Protein AF-A0A1H7WEF2-F1 (afdb_monomer_lite)

Secondary structure (DSSP, 8-state):
--SHHHHHHHHHTS------------TTTTT-TTEEEEEEE--TTGGG---EEEEEEEEETTEEEEEEEEEEEEEEEE-TTSPEEEEEEEEEEEEEEE-

pLDDT: mean 80.14, std 15.44, range [44.56, 97.56]

Radius of gyration: 21.24 Å; chains: 1; bounding box: 75×24×43 Å

Structure (mmCIF, N/CA/C/O backbone):
data_AF-A0A1H7WEF2-F1
#
_entry.id   AF-A0A1H7WEF2-F1
#
loop_
_atom_site.group_PDB
_atom_site.id
_atom_site.type_symbol
_atom_site.label_atom_id
_atom_site.label_alt_id
_atom_site.label_comp_id
_atom_site.label_asym_id
_atom_site.label_entity_id
_atom_site.label_seq_id
_atom_site.pdbx_PDB_ins_code
_atom_site.Cartn_x
_atom_site.Cartn_y
_atom_site.Cartn_z
_atom_site.occupancy
_atom_site.B_iso_or_equiv
_atom_site.auth_seq_id
_atom_site.auth_comp_id
_atom_site.auth_asym_id
_atom_site.auth_atom_id
_atom_site.pdbx_PDB_model_num
ATOM 1 N N . MET A 1 1 ? 56.048 4.145 -7.290 1.00 52.41 1 MET A N 1
ATOM 2 C CA . MET A 1 1 ? 54.977 4.621 -6.378 1.00 52.41 1 MET A CA 1
ATOM 3 C C . MET A 1 1 ? 54.06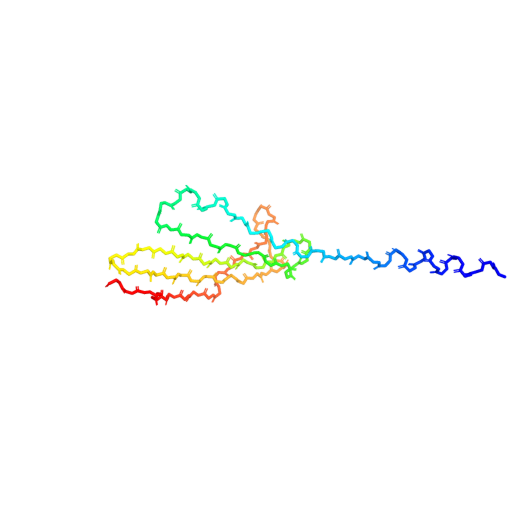8 5.681 -7.035 1.00 52.41 1 MET A C 1
ATOM 5 O O . MET A 1 1 ? 53.791 6.696 -6.416 1.00 52.41 1 MET A O 1
ATOM 9 N N . LYS A 1 2 ? 53.586 5.485 -8.277 1.00 56.62 2 LYS A N 1
ATOM 10 C CA . LYS A 1 2 ? 52.707 6.467 -8.963 1.00 56.62 2 LYS A CA 1
ATOM 11 C C . LYS A 1 2 ? 51.319 5.929 -9.347 1.00 56.62 2 LYS A C 1
ATOM 13 O O . LYS A 1 2 ? 50.411 6.722 -9.545 1.00 56.62 2 LYS A O 1
ATOM 18 N N . ASN A 1 3 ? 51.120 4.607 -9.345 1.00 58.00 3 ASN A N 1
ATOM 19 C CA . ASN A 1 3 ? 49.860 4.000 -9.805 1.00 58.00 3 ASN A CA 1
ATOM 20 C C . ASN A 1 3 ? 48.866 3.688 -8.671 1.00 58.00 3 ASN A C 1
ATOM 22 O O . ASN A 1 3 ? 47.700 3.435 -8.945 1.00 58.00 3 ASN A O 1
ATOM 26 N N . GLY A 1 4 ? 49.290 3.739 -7.401 1.00 61.31 4 GLY A N 1
ATOM 27 C CA . GLY A 1 4 ? 48.398 3.481 -6.260 1.00 61.31 4 GLY A CA 1
ATOM 28 C C . GLY A 1 4 ? 47.362 4.588 -6.037 1.00 61.31 4 GLY A C 1
ATOM 29 O O . GLY A 1 4 ? 46.236 4.311 -5.639 1.00 61.31 4 GLY A O 1
ATOM 30 N N . PHE A 1 5 ? 47.712 5.835 -6.369 1.00 66.56 5 PHE A N 1
ATOM 31 C CA . PHE A 1 5 ? 46.818 6.984 -6.202 1.00 66.56 5 PHE A CA 1
ATOM 32 C C . PHE A 1 5 ? 45.638 6.951 -7.185 1.00 66.56 5 PHE A C 1
ATOM 34 O O . PHE A 1 5 ? 44.520 7.297 -6.819 1.00 66.56 5 PHE A O 1
ATOM 41 N N . ALA A 1 6 ? 45.870 6.470 -8.411 1.00 71.56 6 ALA A N 1
ATOM 42 C CA . ALA A 1 6 ? 44.825 6.324 -9.424 1.00 71.56 6 ALA A CA 1
ATOM 43 C C . ALA A 1 6 ? 43.790 5.254 -9.036 1.00 71.56 6 ALA A C 1
ATOM 45 O O . ALA A 1 6 ? 42.598 5.441 -9.256 1.00 71.56 6 ALA A O 1
ATOM 46 N N . ILE A 1 7 ? 44.239 4.165 -8.403 1.00 73.31 7 ILE A N 1
ATOM 47 C CA . ILE A 1 7 ? 43.362 3.087 -7.924 1.00 73.31 7 ILE A CA 1
ATOM 48 C C . ILE A 1 7 ? 42.496 3.579 -6.756 1.00 73.31 7 ILE A C 1
ATOM 50 O O . ILE A 1 7 ? 41.298 3.311 -6.730 1.00 73.31 7 ILE A O 1
ATOM 54 N N . LEU A 1 8 ? 43.066 4.365 -5.835 1.00 71.31 8 LEU A N 1
ATOM 55 C CA . LEU A 1 8 ? 42.321 4.969 -4.726 1.00 71.31 8 LEU A CA 1
ATOM 56 C C . LEU A 1 8 ? 41.240 5.949 -5.221 1.00 71.31 8 LEU A C 1
ATOM 58 O O . LEU A 1 8 ? 40.133 5.969 -4.687 1.00 71.31 8 LEU A O 1
ATOM 62 N N . LEU A 1 9 ? 41.539 6.720 -6.273 1.00 68.88 9 LEU A N 1
ATOM 63 C CA . LEU A 1 9 ? 40.585 7.645 -6.890 1.00 68.88 9 LEU A CA 1
ATOM 64 C C . LEU A 1 9 ? 39.428 6.907 -7.586 1.00 68.88 9 LEU A C 1
ATOM 66 O O . LEU A 1 9 ? 38.292 7.371 -7.549 1.00 68.88 9 LEU A O 1
ATOM 70 N N . LEU A 1 10 ? 39.703 5.739 -8.181 1.00 67.88 10 LEU A N 1
ATOM 71 C CA . LEU A 1 10 ? 38.688 4.913 -8.838 1.00 67.88 10 LEU A CA 1
ATOM 72 C C . LEU A 1 10 ? 37.688 4.315 -7.836 1.00 67.88 10 LEU A C 1
ATOM 74 O O . LEU A 1 10 ? 36.499 4.251 -8.126 1.00 67.88 10 LEU A O 1
ATOM 78 N N . ILE A 1 11 ? 38.153 3.915 -6.646 1.00 69.25 11 ILE A N 1
ATOM 79 C CA . ILE A 1 11 ? 37.310 3.305 -5.601 1.00 69.25 11 ILE A CA 1
ATOM 80 C C . ILE A 1 11 ? 36.300 4.317 -5.030 1.00 69.25 11 ILE A C 1
ATOM 82 O O . ILE A 1 11 ? 35.189 3.941 -4.662 1.00 69.25 11 ILE A O 1
ATOM 86 N N . LEU A 1 12 ? 36.637 5.610 -5.019 1.00 63.41 12 LEU A N 1
ATOM 87 C CA . LEU A 1 12 ? 35.743 6.671 -4.540 1.00 63.41 12 LEU A CA 1
ATOM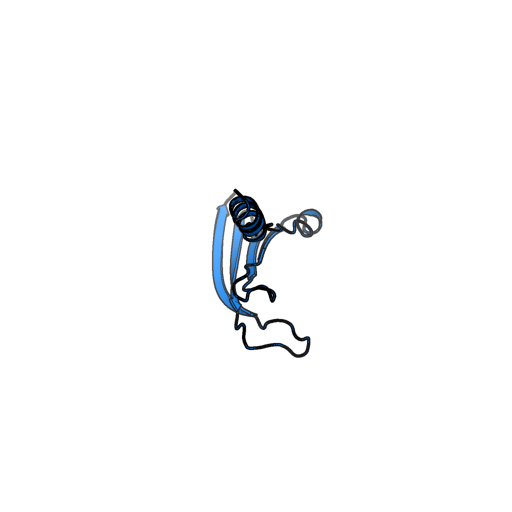 88 C C . LEU A 1 12 ? 34.582 6.978 -5.501 1.00 63.41 12 LEU A C 1
ATOM 90 O O . LEU A 1 12 ? 33.555 7.485 -5.058 1.00 63.41 12 LEU A O 1
ATOM 94 N N . LEU A 1 13 ? 34.702 6.638 -6.789 1.00 64.94 13 LEU A N 1
ATOM 95 C CA . LEU A 1 13 ? 33.656 6.880 -7.793 1.00 64.94 13 LEU A CA 1
ATOM 96 C C . LEU A 1 13 ? 32.583 5.776 -7.847 1.00 64.94 13 LEU A C 1
ATOM 98 O O . LEU A 1 13 ? 31.563 5.956 -8.506 1.00 64.94 13 LEU A O 1
ATOM 102 N N . ILE A 1 14 ? 32.785 4.647 -7.155 1.00 64.88 14 ILE A N 1
ATOM 103 C CA . ILE A 1 14 ? 31.873 3.486 -7.195 1.00 64.88 14 ILE A CA 1
ATOM 104 C C . ILE A 1 14 ? 30.882 3.495 -6.011 1.00 64.88 14 ILE A C 1
ATOM 106 O O . ILE A 1 14 ? 29.903 2.750 -6.007 1.00 64.88 14 ILE A O 1
ATOM 110 N N . SER A 1 15 ? 31.060 4.377 -5.022 1.00 54.72 15 SER A N 1
ATOM 111 C CA . SER A 1 15 ? 30.141 4.493 -3.881 1.00 54.72 15 SER A CA 1
ATOM 112 C C . SER A 1 15 ? 28.886 5.296 -4.233 1.00 54.72 15 SER A C 1
ATOM 114 O O . SER A 1 15 ? 28.660 6.395 -3.733 1.00 54.72 15 SER A O 1
ATOM 116 N N . CYS A 1 16 ? 28.033 4.732 -5.087 1.00 61.28 16 CYS A N 1
ATOM 117 C CA . CYS A 1 16 ? 26.654 5.180 -5.229 1.00 61.28 16 CYS A CA 1
ATOM 118 C C . CYS A 1 16 ? 25.823 4.535 -4.108 1.00 61.28 16 CYS A C 1
ATOM 120 O O . CYS A 1 16 ? 25.315 3.423 -4.259 1.00 61.28 16 CYS A O 1
ATOM 122 N N . SER A 1 17 ? 25.708 5.194 -2.949 1.00 62.03 17 SER A N 1
ATOM 123 C CA . SER A 1 17 ? 24.738 4.767 -1.938 1.00 62.03 17 SER A CA 1
ATOM 124 C C . SER A 1 17 ? 23.359 5.289 -2.342 1.00 62.03 17 SER A C 1
ATOM 126 O O . SER A 1 17 ? 23.032 6.471 -2.227 1.00 62.03 17 SER A O 1
ATOM 128 N N . LYS A 1 18 ? 22.524 4.397 -2.878 1.00 55.25 18 LYS A N 1
ATOM 129 C CA . LYS A 1 18 ? 21.114 4.709 -3.105 1.00 55.25 18 LYS A CA 1
ATOM 130 C C . LYS A 1 18 ? 20.444 4.729 -1.732 1.00 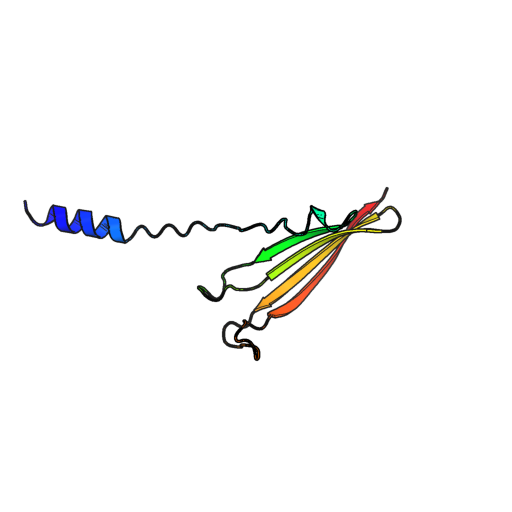55.25 18 LYS A C 1
ATOM 132 O O . LYS A 1 18 ? 20.049 3.688 -1.218 1.00 55.25 18 LYS A O 1
ATOM 137 N N . SER A 1 19 ? 20.365 5.907 -1.113 1.00 53.31 19 SER A N 1
ATOM 138 C CA . SER A 1 19 ? 19.456 6.113 0.013 1.00 53.31 19 SER A CA 1
ATOM 139 C C . SER A 1 19 ? 18.060 5.784 -0.498 1.00 53.31 19 SER A C 1
ATOM 141 O O . SER A 1 19 ? 17.519 6.497 -1.349 1.00 53.31 19 SER A O 1
ATOM 143 N N . SER A 1 20 ? 17.485 4.677 -0.031 1.00 52.94 20 SER A N 1
ATOM 144 C CA . SER A 1 20 ? 16.054 4.450 -0.143 1.00 52.94 20 SER A CA 1
ATOM 145 C C . SER A 1 20 ? 15.379 5.482 0.757 1.00 52.94 20 SER A C 1
ATOM 147 O O . SER A 1 20 ? 15.016 5.191 1.895 1.00 52.94 20 SER A O 1
ATOM 149 N N . ASN A 1 21 ? 15.263 6.714 0.259 1.00 44.56 21 ASN A N 1
ATOM 150 C CA . ASN A 1 21 ? 14.356 7.713 0.794 1.00 44.56 21 ASN A CA 1
ATOM 151 C C . ASN A 1 21 ? 12.951 7.159 0.573 1.00 44.56 21 ASN A C 1
ATOM 153 O O . ASN A 1 21 ? 12.323 7.407 -0.457 1.00 44.56 21 ASN A O 1
ATOM 157 N N . ILE A 1 22 ? 12.490 6.331 1.512 1.00 53.16 22 ILE A N 1
ATOM 158 C CA . ILE A 1 22 ? 11.092 5.940 1.584 1.00 53.16 22 ILE A CA 1
ATOM 159 C C . ILE A 1 22 ? 10.358 7.221 1.955 1.00 53.16 22 ILE A C 1
ATOM 161 O O . ILE A 1 22 ? 10.321 7.632 3.113 1.00 53.16 22 ILE A O 1
ATOM 165 N N . ASN A 1 23 ? 9.879 7.920 0.931 1.00 47.78 23 ASN A N 1
ATOM 166 C CA . ASN A 1 23 ? 9.172 9.170 1.104 1.00 47.78 23 ASN A CA 1
ATOM 167 C C . ASN A 1 23 ? 7.738 8.835 1.519 1.00 47.78 23 ASN A C 1
ATOM 169 O O . ASN A 1 23 ? 6.865 8.622 0.676 1.00 47.78 23 ASN A O 1
ATOM 173 N N . TYR A 1 24 ? 7.514 8.715 2.826 1.00 56.41 24 TYR A N 1
ATOM 174 C CA . TYR A 1 24 ? 6.173 8.592 3.378 1.00 56.41 24 TYR A CA 1
ATOM 175 C C . TYR A 1 24 ? 5.470 9.946 3.217 1.00 56.41 24 TYR A C 1
ATOM 177 O O . TYR A 1 24 ? 5.688 10.870 3.997 1.00 56.41 24 TYR A O 1
ATOM 185 N N . SER A 1 25 ? 4.644 10.087 2.177 1.00 56.81 25 SER A N 1
ATOM 186 C CA . SER A 1 25 ? 3.789 11.269 2.014 1.00 56.81 25 SER A CA 1
ATOM 187 C C . SER A 1 25 ? 2.674 11.212 3.058 1.00 56.81 25 SER A C 1
ATOM 189 O O . SER A 1 25 ? 1.688 10.482 2.921 1.00 56.81 25 SER A O 1
ATOM 191 N N . PHE A 1 26 ? 2.846 11.996 4.121 1.00 60.28 26 PHE A N 1
ATOM 192 C CA . PHE A 1 26 ? 1.828 12.248 5.139 1.00 60.28 26 PHE A CA 1
ATOM 193 C C . PHE A 1 26 ? 0.876 13.384 4.750 1.00 60.28 26 PHE A C 1
ATOM 195 O O . PHE A 1 26 ? 0.056 13.801 5.564 1.00 60.28 26 PHE A O 1
ATOM 202 N N . ASP A 1 27 ? 0.915 13.840 3.495 1.00 58.59 27 ASP A N 1
ATOM 203 C CA . ASP A 1 27 ? 0.090 14.946 2.985 1.00 58.59 27 ASP A CA 1
ATOM 204 C C . ASP A 1 27 ? -1.422 14.670 3.109 1.00 58.59 27 ASP A C 1
ATOM 206 O O . ASP A 1 27 ? -2.243 15.576 3.015 1.00 58.59 27 ASP A O 1
ATOM 210 N N . ASN A 1 28 ? -1.805 13.414 3.374 1.00 52.38 28 ASN A N 1
ATOM 211 C CA . ASN A 1 28 ? -3.184 12.998 3.623 1.00 52.38 28 ASN A CA 1
ATOM 212 C C . ASN A 1 28 ? -3.520 12.775 5.113 1.00 52.38 28 ASN A C 1
ATOM 214 O O . ASN A 1 28 ? -4.675 12.500 5.412 1.00 52.38 28 ASN A O 1
ATOM 218 N N . ILE A 1 29 ? -2.579 12.893 6.058 1.00 55.09 29 ILE A N 1
ATOM 219 C CA . ILE A 1 29 ? -2.868 12.690 7.493 1.00 55.09 29 ILE A CA 1
ATOM 220 C C . ILE A 1 29 ? -3.745 13.814 8.065 1.00 55.09 29 ILE A C 1
ATOM 222 O O . ILE A 1 29 ? -4.576 13.555 8.926 1.00 55.09 29 ILE A O 1
ATOM 226 N N . LEU A 1 30 ? -3.600 15.053 7.584 1.00 52.91 30 LEU A N 1
ATOM 227 C CA . LEU A 1 30 ? -4.294 16.214 8.164 1.00 52.91 30 LEU A CA 1
ATOM 228 C C . LEU A 1 30 ? -5.636 16.560 7.497 1.00 52.91 30 LEU A C 1
ATOM 230 O O . LEU A 1 30 ? -6.382 17.375 8.034 1.00 52.91 30 LEU A O 1
ATOM 234 N N . SER A 1 31 ? -5.962 15.974 6.338 1.00 57.75 31 SER A N 1
ATOM 235 C CA . SER A 1 31 ? -7.165 16.352 5.575 1.00 57.75 31 SER A CA 1
ATOM 236 C C . SER A 1 31 ? -8.379 15.452 5.841 1.00 57.75 31 SER A C 1
ATOM 238 O O . SER A 1 31 ? -9.515 15.905 5.696 1.00 57.75 31 SER A O 1
ATOM 240 N N . TYR A 1 32 ? -8.171 14.208 6.279 1.00 60.59 32 TYR A N 1
ATOM 241 C CA . TYR A 1 32 ? -9.250 13.258 6.552 1.00 60.59 32 TYR A CA 1
ATOM 242 C C . TYR A 1 32 ? -9.397 13.058 8.064 1.00 60.59 32 TYR A C 1
ATOM 244 O O . TYR A 1 32 ? -8.535 12.454 8.691 1.00 60.59 32 TYR A O 1
ATOM 252 N N . LYS A 1 33 ? -10.491 13.564 8.652 1.00 69.56 33 LYS A N 1
ATOM 253 C CA . LYS A 1 33 ? -10.712 13.551 10.114 1.00 69.56 33 LYS A CA 1
ATOM 254 C C . LYS A 1 33 ? -10.609 12.155 10.745 1.00 69.56 33 LYS A C 1
ATOM 256 O O . LYS A 1 33 ? -9.985 12.019 11.789 1.00 69.56 33 LYS A O 1
ATOM 261 N N . ASP A 1 34 ? -11.155 11.139 10.071 1.00 81.94 34 ASP A N 1
ATOM 262 C CA . ASP A 1 34 ? -11.327 9.789 10.636 1.00 81.94 34 ASP A CA 1
ATOM 263 C C . ASP A 1 34 ? -10.693 8.694 9.757 1.00 81.94 34 ASP A C 1
ATOM 265 O O . ASP A 1 34 ? -11.083 7.525 9.802 1.00 81.94 34 ASP A O 1
ATOM 269 N N . THR A 1 35 ? -9.773 9.060 8.857 1.00 87.12 35 THR A N 1
ATOM 270 C CA . THR A 1 35 ? -9.151 8.109 7.925 1.00 87.12 35 THR A CA 1
ATOM 271 C C . THR A 1 35 ? -7.671 8.399 7.743 1.00 87.12 35 THR A C 1
ATOM 273 O O . THR A 1 35 ? -7.283 9.499 7.372 1.00 87.12 35 THR A O 1
ATOM 276 N N . ILE A 1 36 ? -6.843 7.375 7.921 1.00 88.25 36 ILE A N 1
ATOM 277 C CA . ILE A 1 36 ? -5.406 7.428 7.666 1.00 88.25 36 ILE A CA 1
ATOM 278 C C . ILE A 1 36 ? -5.125 6.702 6.352 1.00 88.25 36 ILE A C 1
ATOM 280 O O . ILE A 1 36 ? -5.529 5.553 6.160 1.00 88.25 36 ILE A O 1
ATOM 284 N N . PHE A 1 37 ? -4.397 7.366 5.456 1.00 89.56 37 PHE A N 1
ATOM 285 C CA . PHE A 1 37 ? -3.857 6.758 4.244 1.00 89.56 37 PHE A CA 1
ATOM 286 C C . PHE A 1 37 ? -2.342 6.634 4.365 1.00 89.56 37 PHE A C 1
ATOM 288 O O . PHE A 1 37 ? -1.646 7.643 4.454 1.00 89.56 37 PHE A O 1
ATOM 295 N N . ILE A 1 38 ? -1.831 5.408 4.308 1.00 89.75 38 ILE A N 1
ATOM 296 C CA . ILE A 1 38 ? -0.400 5.125 4.189 1.00 89.75 38 ILE A CA 1
ATOM 297 C C . ILE A 1 38 ? -0.165 4.683 2.750 1.00 89.75 38 ILE A C 1
ATOM 299 O O . ILE A 1 38 ? -0.704 3.666 2.312 1.00 89.75 38 ILE A O 1
ATOM 303 N N . LYS A 1 39 ? 0.602 5.474 2.002 1.00 90.56 39 LYS A N 1
ATOM 304 C CA . LYS A 1 39 ? 0.960 5.182 0.613 1.00 90.56 39 LYS A CA 1
ATOM 305 C C . LYS A 1 39 ? 2.437 4.825 0.553 1.00 90.56 39 LYS A C 1
ATOM 307 O O . LYS A 1 39 ? 3.266 5.582 1.052 1.00 90.56 39 LYS A O 1
ATOM 312 N N . SER A 1 40 ? 2.748 3.702 -0.077 1.00 89.31 40 SER A N 1
ATOM 313 C CA . SER A 1 40 ? 4.112 3.313 -0.418 1.00 89.31 40 SER A CA 1
ATOM 314 C C . SER A 1 40 ? 4.266 3.278 -1.932 1.00 89.31 40 SER A C 1
ATOM 316 O O . SER A 1 40 ? 3.352 2.857 -2.645 1.00 89.31 40 SER A O 1
ATOM 318 N N . ARG A 1 41 ? 5.425 3.721 -2.418 1.00 87.94 41 ARG A N 1
ATOM 319 C CA . ARG A 1 41 ? 5.819 3.632 -3.824 1.00 87.94 41 ARG A CA 1
ATOM 320 C C . ARG A 1 41 ? 7.148 2.905 -3.910 1.00 87.94 41 ARG A C 1
ATOM 322 O O . ARG A 1 41 ? 8.126 3.323 -3.294 1.00 87.94 41 ARG A O 1
ATOM 329 N N . PHE A 1 42 ? 7.175 1.850 -4.708 1.00 88.81 42 PHE A N 1
ATOM 330 C CA . PHE A 1 42 ? 8.360 1.039 -4.941 1.00 88.81 42 PHE A CA 1
ATOM 331 C C . PHE A 1 42 ? 9.035 1.421 -6.263 1.00 88.81 42 PHE A C 1
ATOM 333 O O . PHE A 1 42 ? 8.463 2.137 -7.088 1.00 88.81 42 PHE A O 1
ATOM 340 N N . ALA A 1 43 ? 10.284 0.987 -6.441 1.00 87.75 43 ALA A N 1
ATOM 341 C CA . ALA A 1 43 ? 11.152 1.378 -7.557 1.00 87.75 43 ALA A CA 1
ATOM 342 C C . ALA A 1 43 ? 11.480 0.205 -8.502 1.00 87.75 43 ALA A C 1
ATOM 344 O O . ALA A 1 43 ? 12.594 0.108 -9.019 1.00 87.75 43 ALA A O 1
ATOM 345 N N . ASP A 1 44 ? 10.521 -0.698 -8.709 1.00 85.56 44 ASP A N 1
ATOM 346 C CA . ASP A 1 44 ? 10.684 -1.919 -9.513 1.00 85.56 44 ASP A CA 1
ATOM 347 C C . ASP A 1 44 ? 11.053 -1.647 -10.979 1.00 85.56 44 ASP A C 1
ATOM 349 O O . ASP A 1 44 ? 11.753 -2.435 -11.606 1.00 85.56 44 ASP A O 1
ATOM 353 N N . CYS A 1 45 ? 10.606 -0.515 -11.520 1.00 86.88 45 CYS A N 1
ATOM 354 C CA . CYS A 1 45 ? 10.883 -0.053 -12.879 1.00 86.88 45 CYS A CA 1
ATOM 355 C C . CYS A 1 45 ? 12.033 0.976 -12.924 1.00 86.88 45 CYS A C 1
ATOM 357 O O . CYS A 1 45 ? 12.120 1.782 -13.856 1.00 86.88 45 CYS A O 1
ATOM 359 N N . GLY A 1 46 ? 12.912 0.988 -11.916 1.00 84.56 46 GLY A N 1
ATOM 360 C CA . GLY A 1 46 ? 14.091 1.851 -11.872 1.00 84.56 46 GLY A CA 1
ATOM 361 C C . GLY 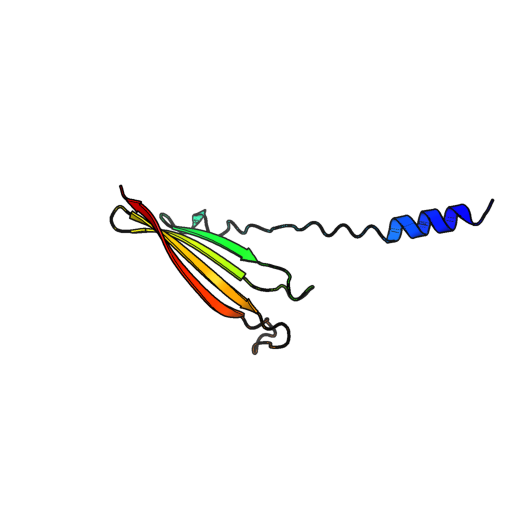A 1 46 ? 13.744 3.336 -11.752 1.00 84.56 46 GLY A C 1
ATOM 362 O O . GLY A 1 46 ? 13.047 3.750 -10.826 1.00 84.56 46 GLY A O 1
ATOM 363 N N . GLU A 1 47 ? 14.257 4.153 -12.675 1.00 77.69 47 GLU A N 1
ATOM 364 C CA . GLU A 1 47 ? 14.052 5.615 -12.696 1.00 77.69 47 GLU A CA 1
ATOM 365 C C . GLU A 1 47 ? 12.587 6.017 -12.899 1.00 77.69 47 GLU A C 1
ATOM 367 O O . GLU A 1 47 ? 12.174 7.116 -12.539 1.00 77.69 47 GLU A O 1
ATOM 372 N N . TRP A 1 48 ? 11.778 5.105 -13.431 1.00 76.88 48 TRP A N 1
ATOM 373 C CA . TRP A 1 48 ? 10.381 5.360 -13.764 1.00 76.88 48 TRP A CA 1
ATOM 374 C C . TRP A 1 48 ? 9.428 5.069 -12.591 1.00 76.88 48 TRP A C 1
ATOM 376 O O . TRP A 1 48 ? 8.220 5.302 -12.674 1.00 76.88 48 TRP A O 1
ATOM 386 N N . GLY A 1 49 ? 9.968 4.614 -11.457 1.00 82.81 49 GLY A N 1
ATOM 387 C CA . GLY A 1 49 ? 9.211 4.226 -10.273 1.00 82.81 49 GLY A CA 1
ATOM 388 C C . GLY A 1 49 ? 8.909 2.736 -10.280 1.00 82.81 49 GLY A C 1
ATOM 389 O O . GLY A 1 49 ? 9.789 1.931 -10.551 1.00 82.81 49 GLY A O 1
ATOM 390 N N . GLY A 1 50 ? 7.682 2.356 -9.953 1.00 87.75 50 GLY A N 1
ATOM 391 C CA . GLY A 1 50 ? 7.299 0.966 -9.755 1.00 87.75 50 GLY A CA 1
ATOM 392 C C . GLY A 1 50 ? 5.881 0.894 -9.221 1.00 87.75 50 GLY A C 1
ATOM 393 O O . GLY A 1 50 ? 5.099 1.832 -9.410 1.00 87.75 50 GLY A O 1
ATOM 394 N N . HIS A 1 51 ? 5.549 -0.216 -8.572 1.00 91.88 51 HIS A N 1
ATOM 395 C CA . HIS A 1 51 ? 4.204 -0.404 -8.060 1.00 91.88 51 HIS A CA 1
ATOM 396 C C . HIS A 1 51 ? 3.915 0.448 -6.821 1.00 91.88 51 HIS A C 1
ATOM 398 O O . HIS A 1 51 ? 4.807 0.798 -6.042 1.00 91.88 51 HIS A O 1
ATOM 404 N N . ASN A 1 52 ? 2.639 0.768 -6.645 1.00 92.38 52 ASN A N 1
ATOM 405 C CA . ASN A 1 52 ? 2.120 1.427 -5.462 1.00 92.38 52 ASN A CA 1
ATOM 406 C C . ASN A 1 52 ? 1.443 0.423 -4.527 1.00 92.38 52 ASN A C 1
ATOM 408 O O . ASN A 1 52 ? 0.829 -0.558 -4.955 1.00 92.38 52 ASN A O 1
ATOM 412 N N . GLU A 1 53 ? 1.473 0.745 -3.241 1.00 94.12 53 GLU A N 1
ATOM 413 C CA . GLU A 1 53 ? 0.650 0.111 -2.220 1.00 94.12 53 GLU A CA 1
ATOM 414 C C . GLU A 1 53 ? -0.063 1.174 -1.392 1.00 94.12 53 GLU A C 1
ATOM 416 O O . GLU A 1 53 ? 0.493 2.235 -1.090 1.00 94.12 53 GLU A O 1
ATOM 421 N N . ILE A 1 54 ? -1.314 0.895 -1.035 1.00 94.00 54 ILE A N 1
ATOM 422 C CA . ILE A 1 54 ? -2.159 1.803 -0.266 1.00 94.00 54 ILE A CA 1
ATOM 423 C C . ILE A 1 54 ? -2.777 1.031 0.889 1.00 94.00 54 ILE A C 1
ATOM 425 O O . ILE A 1 54 ? -3.479 0.044 0.687 1.00 94.00 54 ILE A O 1
ATOM 429 N N . ILE A 1 55 ? -2.567 1.528 2.101 1.00 94.12 55 ILE A N 1
ATOM 430 C CA . ILE A 1 55 ? -3.302 1.113 3.289 1.00 94.12 55 ILE A CA 1
ATOM 431 C C . ILE A 1 55 ? -4.233 2.259 3.671 1.00 94.12 55 ILE A C 1
ATOM 433 O O . ILE A 1 55 ? -3.783 3.365 3.966 1.00 94.12 55 ILE A O 1
ATOM 437 N N . LYS A 1 56 ? -5.536 1.991 3.673 1.00 93.31 56 LYS A N 1
ATOM 438 C CA . LYS A 1 56 ? -6.571 2.899 4.164 1.00 93.31 56 LYS A CA 1
ATOM 439 C C . LYS A 1 56 ? -7.102 2.3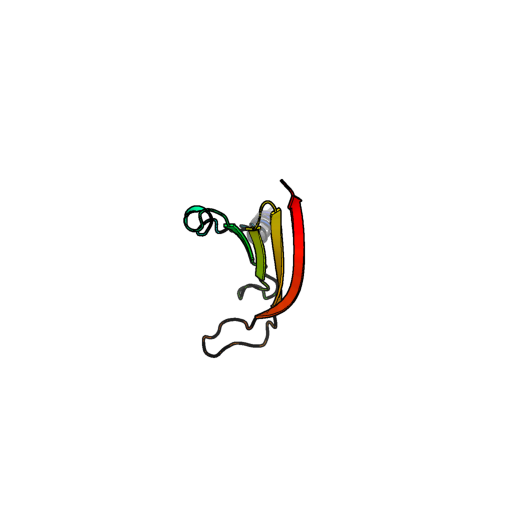64 5.487 1.00 93.31 56 LYS A C 1
ATOM 441 O O . LYS A 1 56 ? -7.775 1.337 5.491 1.00 93.31 56 LYS A O 1
ATOM 446 N N . VAL A 1 57 ? -6.842 3.068 6.580 1.00 92.69 57 VAL A N 1
ATOM 447 C CA . VAL A 1 57 ? -7.417 2.780 7.900 1.00 92.69 57 VAL A CA 1
ATOM 448 C C . VAL A 1 57 ? -8.529 3.778 8.173 1.00 92.69 57 VAL A C 1
ATOM 450 O O . VAL A 1 57 ? -8.310 4.974 8.017 1.00 92.69 57 VAL A O 1
ATOM 453 N N . TYR A 1 58 ? -9.715 3.314 8.546 1.00 91.88 58 TYR A N 1
ATOM 454 C CA . TYR A 1 58 ? -10.859 4.182 8.821 1.00 91.88 58 TYR A CA 1
ATOM 455 C C . TYR A 1 58 ? -11.787 3.575 9.866 1.00 91.88 58 TYR A C 1
ATOM 457 O O . TYR A 1 58 ? -11.847 2.354 10.025 1.00 91.88 58 TYR A O 1
ATOM 465 N N . SER A 1 59 ? -12.540 4.438 10.536 1.00 89.94 59 SER A N 1
ATOM 466 C CA . SER A 1 59 ? -13.587 4.028 11.467 1.00 89.94 59 SER A CA 1
ATOM 467 C C . SER A 1 59 ? -14.934 3.910 10.752 1.00 89.94 59 SER A C 1
ATOM 469 O O . SER A 1 59 ? -15.325 4.788 9.985 1.00 89.94 59 SER A O 1
ATOM 471 N N . GLU A 1 60 ? -15.669 2.829 11.002 1.00 89.94 60 GLU A N 1
ATOM 472 C CA . GLU A 1 60 ? -17.035 2.624 10.516 1.00 89.94 60 GLU A CA 1
ATOM 473 C C . GLU A 1 60 ? -17.840 1.830 11.547 1.00 89.94 60 GLU A C 1
ATOM 475 O O . GLU A 1 60 ? -17.494 0.688 11.838 1.00 89.94 60 GLU A O 1
ATOM 480 N N . LYS A 1 61 ? -18.946 2.404 12.048 1.00 85.75 61 LYS A N 1
ATOM 481 C CA . LYS A 1 61 ? -19.900 1.736 12.959 1.00 85.75 61 LYS A CA 1
ATOM 482 C C . LYS A 1 61 ? -19.202 1.008 14.120 1.00 85.75 61 LYS A C 1
ATOM 484 O O . LYS A 1 61 ? -19.327 -0.205 14.239 1.00 85.75 61 LYS A O 1
ATOM 489 N N . GLU A 1 62 ? -18.430 1.754 14.915 1.00 88.81 62 GLU A N 1
ATOM 490 C CA . GLU A 1 62 ? -17.682 1.240 16.083 1.00 88.81 62 GLU A CA 1
ATOM 491 C C . GLU A 1 62 ? -16.578 0.223 15.744 1.00 88.81 62 GLU A C 1
ATOM 493 O O . GLU A 1 62 ? -16.008 -0.415 16.621 1.00 88.81 62 GLU A O 1
ATOM 498 N N . GLN A 1 63 ? -16.224 0.076 14.467 1.00 92.44 63 GLN A N 1
ATOM 499 C CA . GLN A 1 63 ? -15.132 -0.788 14.034 1.00 92.44 63 GLN A CA 1
ATOM 500 C C . GLN A 1 63 ? -14.021 0.038 13.404 1.00 92.44 63 GLN A C 1
ATOM 502 O O . GLN A 1 63 ? -14.279 0.899 12.561 1.00 92.44 63 GLN A O 1
ATOM 507 N N . THR A 1 64 ? -12.777 -0.287 13.739 1.00 92.62 64 THR A N 1
ATOM 508 C CA . THR A 1 64 ? -11.623 0.176 12.967 1.00 92.62 64 THR A CA 1
ATOM 509 C C . THR A 1 64 ? -11.376 -0.826 11.853 1.00 92.62 64 THR A C 1
ATOM 511 O O . THR A 1 64 ? -11.165 -2.014 12.107 1.00 92.62 64 THR A O 1
ATOM 514 N N . LYS A 1 65 ? -11.389 -0.362 10.607 1.00 95.12 65 LYS A N 1
ATOM 515 C CA . LYS A 1 65 ? -11.188 -1.183 9.412 1.00 95.12 65 LYS A CA 1
ATOM 516 C C . LYS A 1 65 ? -9.941 -0.750 8.665 1.00 95.12 65 LYS A C 1
ATOM 518 O O . LYS A 1 65 ? -9.567 0.419 8.666 1.00 95.12 65 LYS A O 1
ATOM 523 N N . LEU A 1 66 ? -9.323 -1.710 7.996 1.00 95.06 66 LEU A N 1
ATOM 524 C CA . LEU A 1 66 ? -8.181 -1.530 7.122 1.00 95.06 66 LEU A CA 1
ATOM 525 C C . LEU A 1 66 ? -8.500 -2.110 5.750 1.00 95.06 66 LEU A C 1
ATOM 527 O O . LEU A 1 66 ? -8.936 -3.253 5.624 1.00 95.06 66 LEU A O 1
ATOM 531 N N . VAL A 1 67 ? -8.230 -1.329 4.712 1.00 96.81 67 VAL A N 1
ATOM 532 C CA . VAL A 1 67 ? -8.221 -1.788 3.325 1.00 96.81 67 VAL A CA 1
ATOM 533 C C . VAL A 1 67 ? -6.799 -1.671 2.812 1.00 96.81 67 VAL A C 1
ATOM 535 O O . VAL A 1 67 ? -6.257 -0.570 2.738 1.00 96.81 67 VAL A O 1
ATOM 538 N N . TYR A 1 68 ? -6.199 -2.807 2.479 1.00 96.50 68 TYR A N 1
ATOM 539 C CA . TYR A 1 68 ? -4.908 -2.875 1.809 1.00 96.50 68 TYR A CA 1
ATOM 540 C C . TYR A 1 68 ? -5.140 -3.126 0.325 1.00 96.50 68 TYR A C 1
ATOM 542 O O . TYR A 1 68 ? -5.782 -4.114 -0.037 1.00 96.50 68 TYR A O 1
ATOM 550 N N . THR A 1 69 ? -4.597 -2.252 -0.511 1.00 97.38 69 THR A N 1
ATOM 551 C CA . THR A 1 69 ? -4.603 -2.377 -1.964 1.00 97.38 69 THR A CA 1
ATOM 552 C C . THR A 1 69 ? -3.167 -2.405 -2.465 1.00 97.38 69 THR A C 1
ATOM 554 O O . THR A 1 69 ? -2.391 -1.488 -2.187 1.00 97.38 69 THR A O 1
ATOM 557 N N . ARG A 1 70 ? -2.831 -3.435 -3.239 1.00 95.44 70 ARG A N 1
ATOM 558 C CA . ARG A 1 70 ? -1.565 -3.560 -3.957 1.00 95.44 70 ARG A CA 1
ATOM 559 C C . ARG A 1 70 ? -1.821 -3.467 -5.448 1.00 95.44 70 ARG A C 1
ATOM 561 O O . ARG A 1 70 ? -2.700 -4.151 -5.976 1.00 95.44 70 ARG A O 1
ATOM 568 N N . TYR A 1 71 ? -1.030 -2.642 -6.112 1.00 94.81 71 TYR A N 1
ATOM 569 C CA . TYR A 1 71 ? -1.032 -2.543 -7.560 1.00 94.81 71 TYR A CA 1
ATOM 570 C C . TYR A 1 71 ? 0.095 -3.393 -8.134 1.00 94.81 71 TYR A C 1
ATOM 572 O O . TYR A 1 71 ? 1.150 -3.539 -7.522 1.00 94.81 71 TYR A O 1
ATOM 580 N N . ARG A 1 72 ? -0.121 -3.930 -9.330 1.00 92.94 72 ARG A N 1
ATOM 581 C CA . ARG A 1 72 ? 0.933 -4.457 -10.187 1.00 92.94 72 ARG A CA 1
ATOM 582 C C . ARG A 1 72 ? 1.255 -3.426 -11.254 1.00 92.94 72 ARG A C 1
ATOM 584 O O . ARG A 1 72 ? 0.382 -2.704 -11.737 1.00 92.94 72 ARG A O 1
ATOM 591 N N . VAL A 1 73 ? 2.526 -3.386 -11.619 1.00 92.06 73 VAL A N 1
ATOM 592 C CA . VAL A 1 73 ? 3.067 -2.470 -12.612 1.00 92.06 73 VAL A CA 1
ATOM 593 C C . VAL A 1 73 ? 3.541 -3.248 -13.838 1.00 92.06 73 VAL A C 1
ATOM 595 O O . VAL A 1 73 ? 4.131 -4.321 -13.703 1.00 92.06 73 VAL A O 1
ATOM 598 N N . ASP A 1 74 ? 3.282 -2.706 -15.026 1.00 89.38 74 ASP A N 1
ATOM 599 C CA . ASP A 1 74 ? 3.932 -3.137 -16.263 1.00 89.38 74 ASP A CA 1
ATOM 600 C C . ASP A 1 74 ? 4.902 -2.041 -16.708 1.00 89.38 74 ASP A C 1
ATOM 602 O O . ASP A 1 74 ? 4.493 -0.988 -17.196 1.00 89.38 74 ASP A O 1
ATOM 606 N N . CYS A 1 75 ? 6.203 -2.273 -16.521 1.00 87.94 75 CYS A N 1
ATOM 607 C CA . CYS A 1 75 ? 7.228 -1.268 -16.799 1.00 87.94 75 CYS A CA 1
ATOM 608 C C . CYS A 1 75 ? 7.321 -0.877 -18.288 1.00 87.94 75 CYS A C 1
ATOM 610 O O . CYS A 1 75 ? 7.877 0.182 -18.597 1.00 87.94 75 CYS A O 1
ATOM 612 N N . GLY A 1 76 ? 6.803 -1.710 -19.201 1.00 88.12 76 GLY A N 1
ATOM 613 C CA . GLY A 1 76 ? 6.825 -1.469 -20.644 1.00 88.12 76 GLY A CA 1
ATOM 614 C C . GLY A 1 76 ? 5.624 -0.678 -21.162 1.00 88.12 76 GLY A C 1
ATOM 615 O O . GLY A 1 76 ? 5.683 -0.144 -22.269 1.00 88.12 76 GLY A O 1
ATOM 616 N N . VAL A 1 77 ? 4.550 -0.567 -20.376 1.00 89.25 77 VAL A N 1
ATOM 617 C CA . VAL A 1 77 ? 3.290 0.041 -20.816 1.00 89.25 77 VAL A CA 1
ATOM 618 C C . VAL A 1 77 ? 3.103 1.410 -20.173 1.00 89.25 77 VAL A C 1
ATOM 620 O O . VAL A 1 77 ? 3.152 1.571 -18.951 1.00 89.25 77 VAL A O 1
ATOM 623 N N . ARG A 1 78 ? 2.862 2.416 -21.018 1.00 87.88 78 ARG A N 1
ATOM 624 C CA . ARG A 1 78 ? 2.600 3.797 -20.602 1.00 87.88 78 ARG A CA 1
ATOM 625 C C . ARG A 1 78 ? 1.191 4.220 -20.980 1.00 87.88 78 ARG A C 1
ATOM 627 O O . ARG A 1 78 ? 0.665 3.791 -22.004 1.00 87.88 78 ARG A O 1
ATOM 634 N N . ASP A 1 79 ? 0.595 5.060 -20.143 1.00 87.88 79 ASP A N 1
ATOM 635 C CA . ASP A 1 79 ? -0.658 5.728 -20.478 1.00 87.88 79 ASP A CA 1
ATOM 636 C C . ASP A 1 79 ? -0.426 6.899 -21.450 1.00 87.88 79 ASP A C 1
ATOM 638 O O . ASP A 1 79 ? 0.706 7.229 -21.816 1.00 87.88 79 ASP A O 1
ATOM 642 N N . SER A 1 80 ? -1.508 7.566 -21.857 1.00 90.75 80 SER A N 1
ATOM 643 C CA . SER A 1 80 ? -1.454 8.732 -22.748 1.00 90.75 80 SER A CA 1
ATOM 644 C C . SER A 1 80 ? -0.683 9.929 -22.171 1.00 90.75 80 SER A C 1
ATOM 646 O O . SER A 1 80 ? -0.401 10.872 -22.903 1.00 90.75 80 SER A O 1
ATOM 648 N N . THR A 1 81 ? -0.356 9.915 -20.875 1.00 88.44 81 THR A N 1
ATOM 649 C CA . THR A 1 81 ? 0.424 10.953 -20.182 1.00 88.44 81 THR A CA 1
ATOM 650 C C . THR A 1 81 ? 1.902 10.576 -20.020 1.00 88.44 81 THR A C 1
ATOM 652 O O . THR A 1 81 ? 2.688 11.380 -19.525 1.00 88.44 81 THR A O 1
ATOM 655 N N . GLY A 1 82 ? 2.300 9.370 -20.444 1.00 83.19 82 GLY A N 1
ATOM 656 C CA . GLY A 1 82 ? 3.655 8.839 -20.279 1.00 83.19 82 GLY A CA 1
ATOM 657 C C . GLY A 1 82 ? 3.926 8.214 -18.905 1.00 83.19 82 GLY A C 1
ATOM 658 O O . GLY A 1 82 ? 5.053 7.774 -18.643 1.00 83.19 82 GLY A O 1
ATOM 659 N N . SER A 1 83 ? 2.911 8.132 -18.042 1.00 84.62 83 SER A N 1
ATOM 660 C CA . SER A 1 83 ? 3.010 7.511 -16.720 1.00 84.62 83 SER A CA 1
ATOM 661 C C . SER A 1 83 ? 2.933 5.990 -16.842 1.00 84.62 83 SER A C 1
ATOM 663 O O . SER A 1 83 ? 2.331 5.462 -17.779 1.00 84.62 83 SER A O 1
ATOM 665 N N . ILE A 1 84 ? 3.569 5.260 -15.918 1.00 86.69 84 ILE A N 1
ATOM 666 C CA . ILE A 1 84 ? 3.478 3.795 -15.929 1.00 86.69 84 ILE A CA 1
ATOM 667 C C . ILE A 1 84 ? 2.063 3.369 -15.544 1.00 86.69 84 ILE A C 1
ATOM 669 O O . ILE A 1 84 ? 1.545 3.796 -14.508 1.00 86.69 84 ILE A O 1
ATOM 673 N N . VAL A 1 85 ? 1.473 2.491 -16.355 1.00 89.25 85 VAL A N 1
ATOM 674 C CA . VAL A 1 85 ? 0.157 1.921 -16.070 1.00 89.25 85 VAL A CA 1
ATOM 675 C C . VAL A 1 85 ? 0.245 0.996 -14.857 1.00 89.25 85 VAL A C 1
ATOM 677 O O . VAL A 1 85 ? 1.110 0.121 -14.771 1.00 89.25 85 VAL A O 1
ATOM 680 N N . GLN A 1 86 ? -0.676 1.187 -13.916 1.00 89.50 86 GLN A N 1
ATOM 681 C CA . GLN A 1 86 ? -0.795 0.372 -12.714 1.00 89.50 86 GLN A CA 1
ATOM 682 C C . GLN A 1 86 ? -2.199 -0.210 -12.620 1.00 89.50 86 GLN A C 1
ATOM 684 O O . GLN A 1 86 ? -3.184 0.520 -12.702 1.00 89.50 86 GLN A O 1
ATOM 689 N N . ASN A 1 87 ? -2.276 -1.520 -12.413 1.00 91.19 87 ASN A N 1
ATOM 690 C CA . ASN A 1 87 ? -3.533 -2.252 -12.286 1.00 91.19 87 ASN A CA 1
ATOM 691 C C . ASN A 1 87 ? -3.648 -2.821 -10.872 1.00 91.19 87 ASN A C 1
ATOM 693 O O . ASN A 1 87 ? -2.649 -3.261 -10.307 1.00 91.19 87 ASN A O 1
ATOM 697 N N . GLU A 1 88 ? -4.844 -2.802 -10.282 1.00 94.56 88 GLU A N 1
ATOM 698 C CA . GLU A 1 88 ? -5.070 -3.419 -8.969 1.00 94.56 88 GLU A CA 1
ATOM 699 C C . GLU A 1 88 ? -4.803 -4.930 -9.068 1.00 94.56 88 GLU A C 1
ATOM 701 O O . GLU A 1 88 ? -5.404 -5.619 -9.889 1.00 94.56 88 GLU A O 1
ATOM 706 N N . GLU A 1 89 ? -3.873 -5.435 -8.259 1.00 95.56 89 GLU A N 1
ATOM 707 C CA . GLU A 1 89 ? -3.513 -6.857 -8.222 1.00 95.56 89 GLU A CA 1
ATOM 708 C C . GLU A 1 89 ? -4.15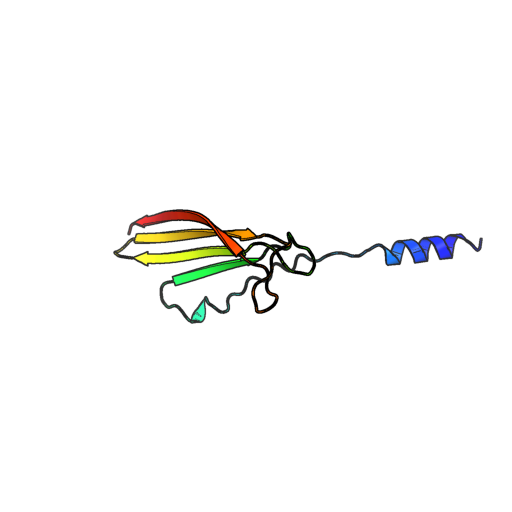9 -7.556 -7.032 1.00 95.56 89 GLU A C 1
ATOM 710 O O . GLU A 1 89 ? -4.664 -8.672 -7.153 1.00 95.56 89 GLU A O 1
ATOM 715 N N . ALA A 1 90 ? -4.145 -6.905 -5.870 1.00 95.81 90 ALA A N 1
ATOM 716 C CA . ALA A 1 90 ? -4.702 -7.473 -4.659 1.00 95.81 90 ALA A CA 1
ATOM 717 C C . ALA A 1 90 ? -5.412 -6.416 -3.827 1.00 95.81 90 ALA A C 1
ATOM 719 O O . ALA A 1 90 ? -4.937 -5.291 -3.667 1.00 95.81 90 ALA A O 1
ATOM 720 N N . LYS A 1 91 ? -6.518 -6.837 -3.217 1.00 97.44 91 LYS A N 1
ATOM 721 C CA . LYS A 1 91 ? -7.266 -6.041 -2.257 1.00 97.44 91 LYS A CA 1
ATOM 722 C C . LYS A 1 91 ? -7.681 -6.900 -1.076 1.00 97.44 91 LYS A C 1
ATOM 724 O O . LYS A 1 91 ? -8.264 -7.968 -1.250 1.00 97.44 91 LYS A O 1
ATOM 729 N N . LYS A 1 92 ? -7.371 -6.439 0.132 1.00 97.56 92 LYS A N 1
ATOM 730 C CA . LYS A 1 92 ? -7.707 -7.118 1.386 1.00 97.56 92 LYS A CA 1
ATOM 731 C C . LYS A 1 92 ? -8.451 -6.161 2.300 1.00 97.56 92 LYS A C 1
ATOM 733 O O . LYS A 1 92 ? -8.002 -5.039 2.513 1.00 97.56 92 LYS A O 1
ATOM 738 N N . ASN A 1 93 ? -9.564 -6.631 2.850 1.00 97.38 93 ASN A N 1
ATOM 739 C CA . ASN A 1 93 ? -10.349 -5.914 3.847 1.00 97.38 93 ASN A CA 1
ATOM 740 C C . ASN A 1 93 ? -10.148 -6.618 5.189 1.00 97.38 93 ASN A C 1
ATOM 742 O O . ASN A 1 93 ? -10.338 -7.829 5.279 1.00 97.38 93 ASN A O 1
ATOM 746 N N . ILE A 1 94 ? -9.736 -5.871 6.204 1.00 96.44 94 ILE A N 1
ATOM 747 C CA . ILE A 1 94 ? -9.375 -6.388 7.521 1.00 96.44 94 ILE A CA 1
ATOM 748 C C . ILE A 1 94 ? -10.101 -5.549 8.569 1.00 96.44 94 ILE A C 1
ATOM 750 O O . ILE A 1 94 ? -10.088 -4.323 8.506 1.00 96.44 94 ILE A O 1
ATOM 754 N N . VAL A 1 95 ? -10.731 -6.201 9.543 1.00 95.31 95 VAL A N 1
ATOM 755 C CA . VAL A 1 95 ? -11.220 -5.527 10.751 1.00 95.31 95 VAL A CA 1
ATOM 756 C C . VAL A 1 95 ? -10.070 -5.519 11.751 1.00 95.31 95 VAL A C 1
ATOM 758 O O . VAL A 1 95 ? -9.570 -6.578 12.117 1.00 95.31 95 VAL A O 1
ATOM 761 N N . LEU A 1 96 ? -9.612 -4.329 12.133 1.00 93.06 96 LEU A N 1
ATOM 762 C CA . LEU A 1 96 ? -8.515 -4.147 13.083 1.00 93.06 96 LEU A CA 1
ATOM 763 C C . LEU A 1 96 ? -9.003 -4.201 14.528 1.00 93.06 96 LEU A C 1
ATOM 765 O O . LEU A 1 96 ? -8.323 -4.760 15.383 1.00 93.06 96 LEU A O 1
ATOM 769 N N . SER A 1 97 ? -10.167 -3.612 14.802 1.00 93.19 97 SER A N 1
ATOM 770 C CA . SER A 1 97 ? -10.768 -3.615 16.132 1.00 93.19 97 SER A CA 1
ATOM 771 C C . SER A 1 97 ? -12.279 -3.437 16.060 1.00 93.19 97 SER A C 1
ATOM 773 O O . SER A 1 97 ? -12.808 -2.861 15.107 1.00 93.19 97 SER A O 1
ATOM 775 N N . THR A 1 98 ? -12.951 -3.888 17.110 1.00 90.00 98 THR A N 1
ATOM 776 C CA . THR A 1 98 ? -14.340 -3.564 17.444 1.00 90.00 98 THR A CA 1
ATOM 777 C C . THR A 1 98 ? -14.318 -2.852 18.794 1.00 90.00 98 THR A C 1
ATOM 779 O O . THR A 1 98 ? -13.622 -3.325 19.696 1.00 90.00 98 THR A O 1
ATOM 782 N N . SER A 1 99 ? -14.981 -1.703 18.906 1.00 74.81 99 SER A N 1
ATOM 783 C CA . SER A 1 99 ? -15.182 -1.001 20.179 1.00 74.81 99 SER A CA 1
ATOM 784 C C . SER A 1 99 ? -16.223 -1.687 21.055 1.00 74.81 99 SER A C 1
ATOM 786 O O . SER A 1 99 ? -17.052 -2.449 20.509 1.00 74.81 99 SER A O 1
#

Foldseek 3Di:
DPCVVVVVVVVVVPPPDPPPPQPFPQVVVPPDPFKGKTKTWAQPLPPLTFWIKIWIWGDDPQWIKIKIWTWHWDSVDADPVRHTDIDTDDIDIDTPDGD

Sequence (99 aa):
MKNGFAILLLILLISCSKSSNINYSFDNILSYKDTIFIKSRFADCGEWGGHNEIIKVYSEKEQTKLVYTRYRVDCGVRDSTGSIVQNEEAKKNIVLSTS

Organism: NCBI:txid295069